Protein AF-A0A950H992-F1 (afdb_monomer)

Solvent-accessible surface area (backbone atoms only — not comparable to full-atom values): 5189 Å² total; per-residue (Å²): 112,73,65,61,54,53,49,49,54,54,51,62,68,48,48,62,68,59,52,62,67,45,45,61,59,55,48,52,52,44,24,63,75,57,75,45,86,57,52,72,70,55,52,52,50,50,50,52,51,53,52,51,52,52,50,51,50,54,37,46,50,54,62,73,38,36,69,59,34,50,72,34,90,90,41,30,80,36,52,61,55,58,65,74,42,62,83,90,80,98

Radius of gyration: 16.54 Å; Cα contacts (8 Å, |Δi|>4): 47; chains: 1; bounding box: 37×29×44 Å

Structure (mmCIF, N/CA/C/O backbone):
data_AF-A0A950H992-F1
#
_entry.id   AF-A0A950H992-F1
#
loop_
_atom_site.group_PDB
_atom_site.id
_atom_site.type_symbol
_atom_site.label_atom_id
_atom_site.label_alt_id
_atom_site.label_comp_id
_atom_site.label_asym_id
_atom_site.label_entity_id
_atom_site.label_seq_id
_atom_site.pdbx_PDB_ins_code
_atom_site.Cartn_x
_atom_site.Cartn_y
_atom_site.Cartn_z
_atom_site.occupancy
_atom_site.B_iso_or_equiv
_atom_site.auth_seq_id
_atom_site.auth_comp_id
_atom_site.auth_asym_id
_atom_site.auth_atom_id
_atom_site.pdbx_PDB_model_num
ATOM 1 N N . MET A 1 1 ? -15.554 20.385 3.493 1.00 49.78 1 MET A N 1
ATOM 2 C CA . MET A 1 1 ? -16.077 19.229 2.732 1.00 49.78 1 MET A CA 1
ATOM 3 C C . MET A 1 1 ? -15.653 17.936 3.424 1.00 49.78 1 MET A C 1
ATOM 5 O O . MET A 1 1 ? -14.463 17.636 3.404 1.00 49.78 1 MET A O 1
ATOM 9 N N . PRO A 1 2 ? -16.575 17.201 4.073 1.00 59.56 2 PRO A N 1
ATOM 10 C CA . PRO A 1 2 ? -16.254 16.009 4.874 1.00 59.56 2 PRO A CA 1
ATOM 11 C C . PRO A 1 2 ? -15.532 14.915 4.069 1.00 59.56 2 PRO A C 1
ATOM 13 O O . PRO A 1 2 ? -14.670 14.231 4.605 1.00 59.56 2 PRO A O 1
ATOM 16 N N . VAL A 1 3 ? -15.792 14.831 2.760 1.00 60.75 3 VAL A N 1
ATOM 17 C CA . VAL A 1 3 ? -15.150 13.874 1.843 1.00 60.75 3 VAL A CA 1
ATOM 18 C C . VAL A 1 3 ? -13.644 14.109 1.702 1.00 60.75 3 VAL A C 1
ATOM 20 O O . VAL A 1 3 ? -12.880 13.160 1.814 1.00 60.75 3 VAL A O 1
ATOM 23 N N . LEU A 1 4 ? -13.195 15.359 1.520 1.00 58.19 4 LEU A N 1
ATOM 24 C CA . LEU A 1 4 ? -11.763 15.683 1.411 1.00 58.19 4 LEU A CA 1
ATOM 25 C C . LEU A 1 4 ? -11.008 15.376 2.704 1.00 58.19 4 LEU A C 1
ATOM 27 O O . LEU A 1 4 ? -9.898 14.864 2.653 1.00 58.19 4 LEU A O 1
ATOM 31 N N . ARG A 1 5 ? -11.635 15.630 3.858 1.00 61.47 5 ARG A N 1
ATOM 32 C CA . ARG A 1 5 ? -11.064 15.292 5.164 1.00 61.47 5 ARG A CA 1
ATOM 33 C C . ARG A 1 5 ? -10.950 13.779 5.343 1.00 61.47 5 ARG A C 1
ATOM 35 O O . ARG A 1 5 ? -9.916 13.309 5.791 1.00 61.47 5 ARG A O 1
ATOM 42 N N . ASN A 1 6 ? -11.965 13.013 4.949 1.00 59.50 6 ASN A N 1
ATOM 43 C CA . ASN A 1 6 ? -11.924 11.553 5.033 1.00 59.50 6 ASN A CA 1
ATOM 44 C C . ASN A 1 6 ? -10.905 10.950 4.056 1.00 59.50 6 ASN A C 1
ATOM 46 O O . ASN A 1 6 ? -10.201 10.006 4.414 1.00 59.50 6 ASN A O 1
ATOM 50 N N . LEU A 1 7 ? -10.774 11.525 2.855 1.00 61.97 7 LEU A N 1
ATOM 51 C CA . LEU A 1 7 ? -9.740 11.150 1.892 1.00 61.97 7 LEU A CA 1
ATOM 52 C C . LEU A 1 7 ? -8.348 11.443 2.454 1.00 61.97 7 LEU A C 1
ATOM 54 O O . LEU A 1 7 ? -7.476 10.585 2.414 1.00 61.97 7 LEU A O 1
ATOM 58 N N . GLN A 1 8 ? -8.163 12.631 3.031 1.00 59.91 8 GLN A N 1
ATOM 59 C CA . GLN A 1 8 ? -6.910 13.051 3.641 1.00 59.91 8 GLN A CA 1
ATOM 60 C C . GLN A 1 8 ? -6.547 12.158 4.827 1.00 59.91 8 GLN A C 1
ATOM 62 O O . GLN A 1 8 ? -5.433 11.671 4.860 1.00 59.91 8 GLN A O 1
ATOM 67 N N . VAL A 1 9 ? -7.482 11.836 5.725 1.00 63.34 9 VAL A N 1
ATOM 68 C CA . VAL A 1 9 ? -7.242 10.921 6.857 1.00 63.34 9 VAL A CA 1
ATOM 69 C C . VAL A 1 9 ? -6.919 9.499 6.374 1.00 63.34 9 VAL A C 1
ATOM 71 O O . VAL A 1 9 ? -6.058 8.833 6.945 1.00 63.34 9 VAL A O 1
ATOM 74 N N . THR A 1 10 ? -7.562 9.025 5.303 1.00 62.50 10 THR A N 1
ATOM 75 C CA . THR A 1 10 ? -7.269 7.712 4.690 1.00 62.50 10 THR A CA 1
ATOM 76 C C . THR A 1 10 ? -5.887 7.691 4.042 1.00 62.50 10 THR A C 1
ATOM 78 O O . THR A 1 10 ? -5.123 6.750 4.241 1.00 62.50 10 THR A O 1
ATOM 81 N N . LEU A 1 11 ? -5.524 8.757 3.332 1.00 59.19 11 LEU A N 1
ATOM 82 C CA . LEU A 1 11 ? -4.204 8.929 2.727 1.00 59.19 11 LEU A CA 1
ATOM 83 C C . LEU A 1 11 ? -3.107 9.200 3.764 1.00 59.19 11 LEU A C 1
ATOM 85 O O . LEU A 1 11 ? -1.976 8.794 3.558 1.00 59.19 11 LEU A O 1
ATOM 89 N N . GLU A 1 12 ? -3.422 9.829 4.891 1.00 59.62 12 GLU A N 1
ATOM 90 C CA . GLU A 1 12 ? -2.496 10.095 5.998 1.00 59.62 12 GLU A CA 1
ATOM 91 C C . GLU A 1 12 ? -2.240 8.824 6.826 1.00 59.62 12 GLU A C 1
ATOM 93 O O . GLU A 1 12 ? -1.139 8.601 7.328 1.00 59.62 12 GLU A O 1
ATOM 98 N N . MET A 1 13 ? -3.219 7.913 6.884 1.00 56.03 13 MET A N 1
ATOM 99 C CA . MET A 1 13 ? -2.999 6.540 7.345 1.00 56.03 13 MET A CA 1
ATOM 100 C C . MET A 1 13 ? -2.126 5.719 6.398 1.00 56.03 13 MET A C 1
ATOM 102 O O . MET A 1 13 ? -1.375 4.852 6.855 1.00 56.03 13 MET A O 1
ATOM 106 N N . ILE A 1 14 ? -2.210 5.982 5.093 1.00 59.06 14 ILE A N 1
ATOM 107 C CA . ILE A 1 14 ? -1.290 5.437 4.096 1.00 59.06 14 ILE A CA 1
ATOM 108 C C . ILE A 1 14 ? 0.018 6.217 4.240 1.00 59.06 14 ILE A C 1
ATOM 110 O O . ILE A 1 14 ? 0.325 7.128 3.481 1.00 59.06 14 ILE A O 1
ATOM 114 N N . LYS A 1 15 ? 0.807 5.869 5.260 1.00 58.41 15 LYS A N 1
ATOM 115 C CA . LYS A 1 15 ? 2.137 6.441 5.474 1.00 58.41 15 LYS A CA 1
ATOM 116 C C . LYS A 1 15 ? 2.958 6.313 4.191 1.00 58.41 15 LYS A C 1
ATOM 118 O O . LYS A 1 15 ? 3.468 5.230 3.894 1.00 58.41 15 LYS A O 1
ATOM 123 N N . TRP A 1 16 ? 3.109 7.417 3.462 1.00 60.66 16 TRP A N 1
ATOM 124 C CA . TRP A 1 16 ? 3.939 7.523 2.259 1.00 60.66 16 TRP A CA 1
ATOM 125 C C . TRP A 1 16 ? 5.339 6.951 2.487 1.00 60.66 16 TRP A C 1
ATOM 127 O O . TRP A 1 16 ? 5.880 6.252 1.634 1.00 60.66 16 TRP A O 1
ATOM 137 N N . GLU A 1 17 ? 5.855 7.151 3.699 1.00 61.66 17 GLU A N 1
ATOM 138 C CA . GLU A 1 17 ? 7.105 6.603 4.221 1.00 61.66 17 GLU A CA 1
ATOM 139 C C . GLU A 1 17 ? 7.231 5.095 3.951 1.00 61.66 17 GLU A C 1
ATOM 141 O O . GLU A 1 17 ? 8.240 4.635 3.428 1.00 61.66 17 GLU A O 1
ATOM 146 N N . HIS A 1 18 ? 6.183 4.310 4.221 1.00 65.12 18 HIS A N 1
ATOM 147 C CA . HIS A 1 18 ? 6.228 2.855 4.057 1.00 65.12 18 HIS A CA 1
ATOM 148 C C . HIS A 1 18 ? 6.206 2.410 2.594 1.00 65.12 18 HIS A C 1
ATOM 150 O O . HIS A 1 18 ? 6.733 1.346 2.274 1.00 65.12 18 HIS A O 1
ATOM 156 N N . SER A 1 19 ? 5.593 3.195 1.708 1.00 65.56 19 SER A N 1
ATOM 157 C CA . SER A 1 19 ? 5.618 2.921 0.270 1.00 65.56 19 SER A CA 1
ATOM 158 C C . SER A 1 19 ? 6.997 3.222 -0.319 1.00 65.56 19 SER A C 1
ATOM 160 O O . SER A 1 19 ? 7.481 2.453 -1.146 1.00 65.56 19 SER A O 1
ATOM 162 N N . VAL A 1 20 ? 7.677 4.268 0.166 1.00 73.12 20 VAL A N 1
ATOM 163 C CA . VAL A 1 20 ? 9.071 4.571 -0.201 1.00 73.12 20 VAL A CA 1
ATOM 164 C C . VAL A 1 20 ? 10.017 3.447 0.233 1.00 73.12 20 VAL A C 1
ATOM 166 O O . VAL A 1 20 ? 10.891 3.068 -0.539 1.00 73.12 20 VAL A O 1
ATOM 169 N N . PHE A 1 21 ? 9.802 2.836 1.403 1.00 78.38 21 PHE A N 1
ATOM 170 C CA . PHE A 1 21 ? 10.588 1.669 1.829 1.00 78.38 21 PHE A CA 1
ATOM 171 C C . PHE A 1 21 ? 10.309 0.394 1.016 1.00 78.38 21 PHE A C 1
ATOM 173 O O . PHE A 1 21 ? 11.180 -0.467 0.921 1.00 78.38 21 PHE A O 1
ATOM 180 N N . ALA A 1 22 ? 9.120 0.252 0.423 1.00 79.25 22 ALA A N 1
ATOM 181 C CA . ALA A 1 22 ? 8.759 -0.916 -0.386 1.00 79.25 22 ALA A CA 1
ATOM 182 C C . ALA A 1 22 ? 9.254 -0.826 -1.844 1.00 79.25 22 ALA A C 1
ATOM 184 O O . ALA A 1 22 ? 9.533 -1.852 -2.467 1.00 79.25 22 ALA A O 1
ATOM 185 N N . LEU A 1 23 ? 9.397 0.395 -2.371 1.00 81.56 23 LEU A N 1
ATOM 186 C CA . LEU A 1 23 ? 9.824 0.685 -3.746 1.00 81.56 23 LEU A CA 1
ATOM 187 C C . LEU A 1 23 ? 11.120 -0.038 -4.164 1.00 81.56 23 LEU A C 1
ATOM 189 O O . LEU A 1 23 ? 11.106 -0.668 -5.221 1.00 81.56 23 LEU A O 1
ATOM 193 N N . PRO A 1 24 ? 12.208 -0.040 -3.365 1.00 85.94 24 PRO A N 1
ATOM 194 C CA . PRO A 1 24 ? 13.437 -0.749 -3.718 1.00 85.94 24 PRO A CA 1
ATOM 195 C C . PRO A 1 24 ? 13.224 -2.245 -3.973 1.00 85.94 24 PRO A C 1
ATOM 197 O O . PRO A 1 24 ? 13.777 -2.786 -4.924 1.00 85.94 24 PRO A O 1
ATOM 200 N N . PHE A 1 25 ? 12.378 -2.915 -3.183 1.00 87.75 25 PHE A N 1
ATOM 201 C CA . PHE A 1 25 ? 12.100 -4.344 -3.356 1.00 87.75 25 PHE A CA 1
ATOM 202 C C . PHE A 1 25 ? 11.314 -4.624 -4.639 1.00 87.75 25 PHE A C 1
ATOM 204 O O . PHE A 1 25 ? 11.636 -5.563 -5.370 1.00 87.75 25 PHE A O 1
ATOM 211 N N . ALA A 1 26 ? 10.319 -3.786 -4.944 1.00 87.19 26 ALA A N 1
ATOM 212 C CA . ALA A 1 26 ? 9.563 -3.885 -6.188 1.00 87.19 26 ALA A CA 1
ATOM 213 C C . ALA A 1 26 ? 10.458 -3.644 -7.417 1.00 87.19 26 ALA A C 1
ATOM 215 O O . ALA A 1 26 ? 10.351 -4.365 -8.408 1.00 87.19 26 ALA A O 1
ATOM 216 N N . LEU A 1 27 ? 11.380 -2.678 -7.336 1.00 86.50 27 LEU A N 1
ATOM 217 C CA . LEU A 1 27 ? 12.345 -2.378 -8.395 1.00 86.50 27 LEU A CA 1
ATOM 218 C C . LEU A 1 27 ? 13.364 -3.504 -8.589 1.00 86.50 27 LEU A C 1
ATOM 220 O O . LEU A 1 27 ? 13.608 -3.893 -9.727 1.00 86.50 27 LEU A O 1
ATOM 224 N N . CYS A 1 28 ? 13.901 -4.084 -7.512 1.00 89.88 28 CYS A N 1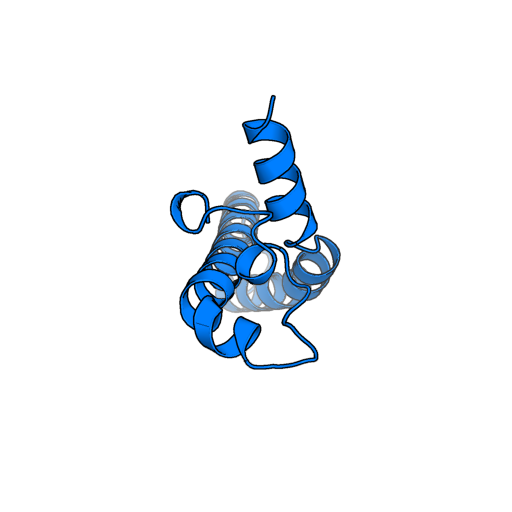
ATOM 225 C CA . CYS A 1 28 ? 14.775 -5.256 -7.601 1.00 89.88 28 CYS A CA 1
ATOM 226 C C . CYS A 1 28 ? 14.075 -6.425 -8.306 1.00 89.88 28 CYS A C 1
ATOM 228 O O . CYS A 1 28 ? 14.643 -7.020 -9.220 1.00 89.88 28 CYS A O 1
ATOM 230 N N . GLY A 1 29 ? 12.821 -6.719 -7.942 1.00 90.19 29 GLY A N 1
ATOM 231 C CA . GLY A 1 29 ? 12.021 -7.740 -8.624 1.00 90.19 29 GLY A CA 1
ATOM 232 C C . GLY A 1 29 ? 11.796 -7.421 -10.104 1.00 90.19 29 GLY A C 1
ATOM 233 O O . GLY A 1 29 ? 11.943 -8.297 -10.954 1.00 90.19 29 GLY A O 1
ATOM 234 N N . ALA A 1 30 ? 11.511 -6.157 -10.426 1.00 89.75 30 ALA A N 1
ATOM 235 C CA . ALA A 1 30 ? 11.342 -5.695 -11.800 1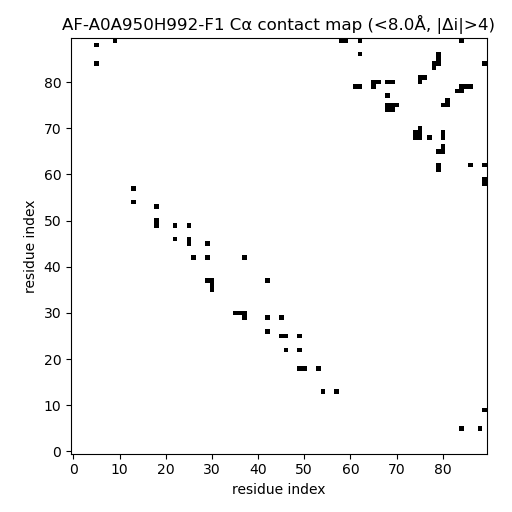.00 89.75 30 ALA A CA 1
ATOM 236 C C . ALA A 1 30 ? 12.621 -5.854 -12.636 1.00 89.75 30 ALA A C 1
ATOM 238 O O . ALA A 1 30 ? 12.553 -6.308 -13.776 1.00 89.75 30 ALA A O 1
ATOM 239 N N . MET A 1 31 ? 13.782 -5.513 -12.072 1.00 90.75 31 MET A N 1
ATOM 240 C CA . MET A 1 31 ? 15.079 -5.651 -12.739 1.00 90.75 31 MET A CA 1
ATOM 241 C C . MET A 1 31 ? 15.458 -7.114 -12.963 1.00 90.75 31 MET A C 1
ATOM 243 O O . MET A 1 31 ? 15.911 -7.469 -14.051 1.00 90.75 31 MET A O 1
ATOM 247 N N . LEU A 1 32 ? 15.228 -7.975 -11.966 1.00 92.06 32 LEU A N 1
ATOM 248 C CA . LEU A 1 32 ? 15.448 -9.417 -12.091 1.00 92.06 32 LEU A CA 1
ATOM 249 C C . LEU A 1 32 ? 14.546 -10.028 -13.170 1.00 92.06 32 LEU A C 1
ATOM 251 O O . LEU A 1 32 ? 15.027 -10.793 -13.999 1.00 92.06 32 LEU A O 1
ATOM 255 N N . ALA A 1 33 ? 13.264 -9.655 -13.203 1.00 89.94 33 ALA A N 1
ATOM 256 C CA . ALA A 1 33 ? 12.315 -10.145 -14.203 1.00 89.94 33 ALA A CA 1
ATOM 257 C C . ALA A 1 33 ? 12.622 -9.635 -15.621 1.00 89.94 33 ALA A C 1
ATOM 259 O O . ALA A 1 33 ? 12.407 -10.354 -16.594 1.00 89.94 33 ALA A O 1
ATOM 260 N N . ALA A 1 34 ? 13.123 -8.403 -15.746 1.00 88.50 34 ALA A N 1
ATOM 261 C CA . ALA A 1 34 ? 13.512 -7.818 -17.027 1.00 88.50 34 ALA A CA 1
ATOM 262 C C . ALA A 1 34 ? 14.896 -8.286 -17.518 1.00 88.50 34 ALA A C 1
ATOM 264 O O . ALA A 1 34 ? 15.224 -8.056 -18.680 1.00 88.50 34 ALA A O 1
ATOM 265 N N . GLY A 1 35 ? 15.716 -8.903 -16.657 1.00 87.69 35 GLY A N 1
ATOM 266 C CA . G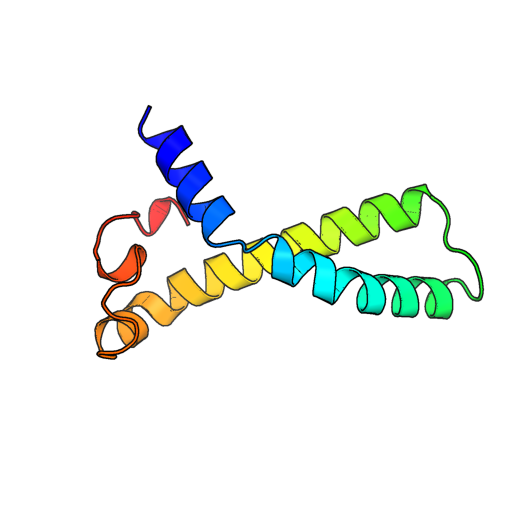LY A 1 35 ? 17.107 -9.246 -16.971 1.00 87.69 35 GLY A CA 1
ATOM 267 C C . GLY A 1 35 ? 17.995 -8.017 -17.204 1.00 87.69 35 GLY A C 1
ATOM 268 O O . GLY A 1 35 ? 18.935 -8.075 -17.992 1.00 87.69 35 GLY A O 1
ATOM 269 N N . GLY A 1 36 ? 17.677 -6.882 -16.573 1.00 85.25 36 GLY A N 1
ATOM 270 C CA . GLY A 1 36 ? 18.316 -5.594 -16.841 1.00 85.25 36 GLY A CA 1
ATOM 271 C C . GLY A 1 36 ? 17.462 -4.414 -16.385 1.00 85.25 36 GLY A C 1
ATOM 272 O O . GLY A 1 36 ? 16.736 -4.506 -15.397 1.00 85.25 36 GLY A O 1
ATOM 273 N N . TRP A 1 37 ? 17.542 -3.289 -17.098 1.00 84.81 37 TRP A N 1
ATOM 274 C CA . TRP A 1 37 ? 16.724 -2.113 -16.793 1.00 84.81 37 TRP A CA 1
ATOM 275 C C . TRP A 1 37 ? 15.308 -2.264 -17.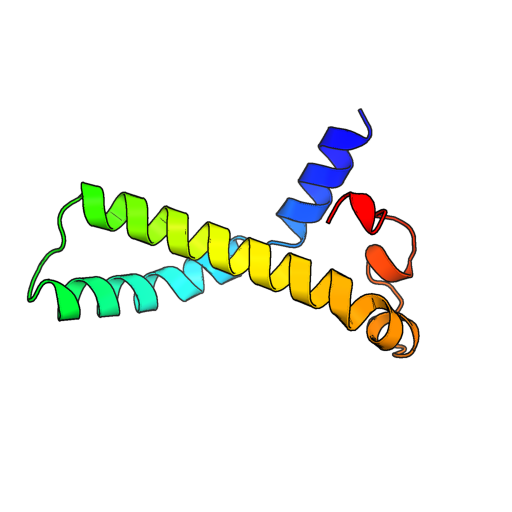373 1.00 84.81 37 TRP A C 1
ATOM 277 O O . TRP A 1 37 ? 15.161 -2.324 -1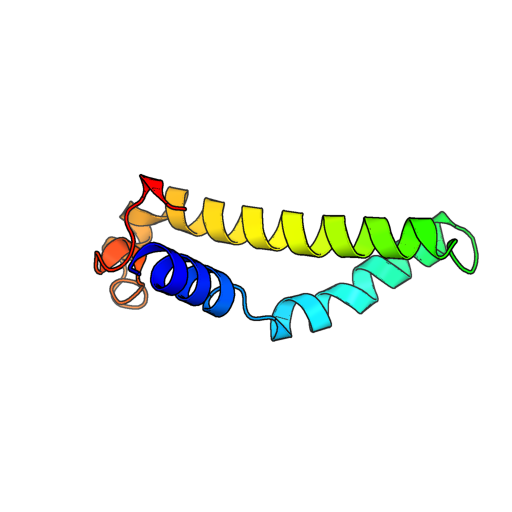8.597 1.00 84.81 37 TRP A O 1
ATOM 287 N N . PRO A 1 38 ? 14.256 -2.308 -16.535 1.00 84.44 38 PRO A N 1
ATOM 288 C CA . PRO A 1 38 ? 12.879 -2.353 -17.013 1.00 84.44 38 PRO A CA 1
ATOM 289 C C . PRO A 1 38 ? 12.507 -1.059 -17.749 1.00 84.44 38 PRO A C 1
ATOM 291 O O . PRO A 1 38 ? 13.016 0.025 -17.463 1.00 84.44 38 PRO A O 1
ATOM 294 N N . ASN A 1 39 ? 11.579 -1.164 -18.701 1.00 89.88 39 ASN A N 1
ATOM 295 C CA . ASN A 1 39 ? 11.114 -0.019 -19.480 1.00 89.88 39 ASN A CA 1
ATOM 296 C C . ASN A 1 39 ? 10.442 1.026 -18.563 1.00 89.88 39 ASN A C 1
ATOM 298 O O . ASN A 1 39 ? 9.722 0.662 -17.632 1.00 89.88 39 ASN A O 1
ATOM 302 N N . GLY A 1 40 ? 10.587 2.323 -18.862 1.00 87.88 40 GLY A N 1
ATOM 303 C CA . GLY A 1 40 ? 9.936 3.401 -18.102 1.00 87.88 40 GLY A CA 1
ATOM 304 C C . GLY A 1 40 ? 8.418 3.223 -17.938 1.00 87.88 40 GLY A C 1
ATOM 305 O O . GLY A 1 40 ? 7.867 3.515 -16.878 1.00 87.88 40 GLY A O 1
ATOM 306 N N . ARG A 1 41 ? 7.737 2.638 -18.934 1.00 91.44 41 ARG A N 1
ATOM 307 C CA . ARG A 1 41 ? 6.310 2.291 -18.843 1.00 91.44 41 ARG A CA 1
ATOM 308 C C . ARG A 1 41 ? 6.040 1.188 -17.818 1.00 91.44 41 ARG A C 1
ATOM 310 O O . ARG A 1 41 ? 5.041 1.252 -17.109 1.00 91.44 41 ARG A O 1
ATOM 317 N N . GLN A 1 42 ? 6.906 0.177 -17.739 1.00 87.75 42 GLN A N 1
ATOM 318 C CA . GLN A 1 42 ? 6.785 -0.897 -16.748 1.00 87.75 42 GLN A CA 1
ATOM 319 C C . GLN A 1 42 ? 7.030 -0.352 -15.344 1.00 87.75 42 GLN A C 1
ATOM 321 O O . GLN A 1 42 ? 6.244 -0.632 -14.450 1.00 87.75 42 GLN A O 1
ATOM 326 N N . LEU A 1 43 ? 8.051 0.489 -15.166 1.00 87.25 43 LEU A N 1
ATOM 327 C CA . LEU A 1 43 ? 8.337 1.149 -13.891 1.00 87.25 43 LEU A CA 1
ATOM 328 C C . LEU A 1 43 ? 7.149 1.973 -13.384 1.00 87.25 43 LEU A C 1
ATOM 330 O O . LEU A 1 43 ? 6.781 1.864 -12.212 1.00 87.25 43 LEU A O 1
ATOM 334 N N . LEU A 1 44 ? 6.511 2.741 -14.272 1.00 87.81 44 LEU A N 1
ATOM 335 C CA . LEU A 1 44 ? 5.313 3.511 -13.942 1.00 87.81 44 LEU A CA 1
ATOM 336 C C . LEU A 1 44 ? 4.184 2.599 -13.443 1.00 87.81 44 LEU A C 1
ATOM 338 O O . LEU A 1 44 ? 3.642 2.822 -12.361 1.00 87.81 44 LEU A O 1
ATOM 342 N N . TRP A 1 45 ? 3.862 1.542 -14.191 1.00 91.00 45 TRP A N 1
ATOM 343 C CA . TRP A 1 45 ? 2.788 0.620 -13.815 1.00 91.00 45 TRP A CA 1
ATOM 344 C C . TRP A 1 45 ? 3.094 -0.194 -12.561 1.00 91.00 45 TRP A C 1
ATOM 346 O O . TRP A 1 45 ? 2.201 -0.384 -11.743 1.00 91.00 45 TRP A O 1
ATOM 356 N N . ILE A 1 46 ? 4.341 -0.624 -12.367 1.00 88.81 46 ILE A N 1
ATOM 357 C CA . ILE A 1 46 ? 4.777 -1.330 -11.156 1.00 88.81 46 ILE A CA 1
ATOM 358 C C . ILE A 1 46 ? 4.622 -0.422 -9.938 1.00 88.81 46 ILE A C 1
ATOM 360 O O . ILE A 1 46 ? 4.111 -0.858 -8.910 1.00 88.81 46 ILE A O 1
ATOM 364 N N . THR A 1 47 ? 4.987 0.853 -10.063 1.00 85.19 47 THR A N 1
ATOM 365 C CA . THR A 1 47 ? 4.840 1.832 -8.979 1.00 85.19 47 THR A CA 1
ATOM 366 C C . THR A 1 47 ? 3.369 2.055 -8.635 1.00 85.19 47 THR A C 1
ATOM 368 O O . THR A 1 47 ? 2.990 1.978 -7.466 1.00 85.19 47 THR A O 1
ATOM 371 N N . ILE A 1 48 ? 2.519 2.261 -9.646 1.00 87.31 48 ILE A N 1
ATOM 372 C CA . ILE A 1 48 ? 1.070 2.426 -9.462 1.00 87.31 48 ILE A CA 1
ATOM 373 C C . ILE A 1 48 ? 0.461 1.174 -8.818 1.00 87.31 48 ILE A C 1
ATOM 375 O O . ILE A 1 48 ? -0.293 1.286 -7.849 1.00 87.31 48 ILE A O 1
ATOM 379 N N . ALA A 1 49 ? 0.807 -0.016 -9.311 1.00 87.88 49 ALA A N 1
ATOM 380 C CA . ALA A 1 49 ? 0.322 -1.287 -8.780 1.00 87.88 49 ALA A CA 1
ATOM 381 C C . ALA A 1 49 ? 0.758 -1.496 -7.325 1.00 87.88 49 ALA A C 1
ATOM 383 O O . ALA A 1 49 ? -0.052 -1.864 -6.482 1.00 87.88 49 ALA A O 1
ATOM 384 N N . MET A 1 50 ? 2.017 -1.202 -6.998 1.00 85.56 50 MET A N 1
ATOM 385 C CA . MET A 1 50 ? 2.541 -1.363 -5.645 1.00 85.56 50 MET A CA 1
ATOM 386 C C . MET A 1 50 ? 1.855 -0.417 -4.650 1.00 85.56 50 MET A C 1
ATOM 388 O O . MET A 1 50 ? 1.460 -0.848 -3.566 1.00 85.56 50 MET A O 1
ATOM 392 N N . ILE A 1 51 ? 1.691 0.861 -5.012 1.00 82.44 51 ILE A N 1
ATOM 393 C CA . ILE A 1 51 ? 1.026 1.851 -4.153 1.00 82.44 51 ILE A CA 1
ATOM 394 C C . ILE A 1 51 ? -0.441 1.462 -3.953 1.00 82.44 51 ILE A C 1
ATOM 396 O O . ILE A 1 51 ? -0.894 1.370 -2.815 1.00 82.44 51 ILE A O 1
ATOM 400 N N . SER A 1 52 ? -1.163 1.170 -5.037 1.00 82.75 52 SER A N 1
ATOM 401 C CA . SER A 1 52 ? -2.584 0.806 -4.972 1.00 82.75 52 SER A CA 1
ATOM 402 C C . SER A 1 52 ? -2.826 -0.484 -4.189 1.00 82.75 52 SER A C 1
ATOM 404 O O . SER A 1 52 ? -3.672 -0.492 -3.297 1.00 82.75 52 SER A O 1
ATOM 406 N N . ALA A 1 53 ? -2.051 -1.543 -4.436 1.00 84.50 53 ALA A N 1
ATOM 407 C CA . ALA A 1 53 ? -2.173 -2.805 -3.711 1.00 84.50 53 ALA A CA 1
ATOM 408 C C . ALA A 1 53 ? -1.903 -2.628 -2.211 1.00 84.50 53 ALA A C 1
ATOM 410 O O . ALA A 1 53 ? -2.625 -3.176 -1.380 1.00 84.50 53 ALA A O 1
ATOM 411 N N . ARG A 1 54 ? -0.898 -1.825 -1.841 1.00 79.56 54 ARG A N 1
ATOM 412 C CA . ARG A 1 54 ? -0.570 -1.567 -0.435 1.00 79.56 54 ARG A CA 1
ATOM 413 C C . ARG A 1 54 ? -1.647 -0.736 0.263 1.00 79.56 54 ARG A C 1
ATOM 415 O O . ARG A 1 54 ? -2.006 -1.048 1.399 1.00 79.56 54 ARG A O 1
ATOM 422 N N . SER A 1 55 ? -2.169 0.290 -0.404 1.00 77.75 55 SER A N 1
ATOM 423 C CA . SER A 1 55 ? -3.289 1.092 0.094 1.00 77.75 55 SER A CA 1
ATOM 424 C C . SER A 1 55 ? -4.547 0.246 0.273 1.00 77.75 55 SER A C 1
ATOM 426 O O . SER A 1 55 ? -5.155 0.290 1.340 1.00 77.75 55 SER A O 1
ATOM 428 N N . ALA A 1 56 ? -4.888 -0.577 -0.722 1.00 80.94 56 ALA A N 1
ATOM 429 C CA . ALA A 1 56 ? -6.034 -1.479 -0.669 1.00 80.94 56 ALA A CA 1
ATOM 430 C C . ALA A 1 56 ? -5.892 -2.517 0.452 1.00 80.94 56 ALA A C 1
ATOM 432 O O . ALA A 1 56 ? -6.825 -2.712 1.222 1.00 80.94 56 ALA A O 1
ATOM 433 N N . ALA A 1 57 ? -4.714 -3.128 0.610 1.00 82.06 57 ALA A N 1
ATOM 434 C CA . ALA A 1 57 ? -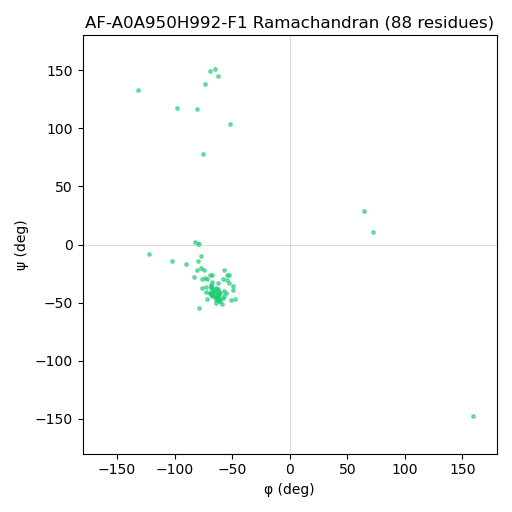4.457 -4.079 1.688 1.00 82.06 57 ALA A CA 1
ATOM 435 C C . ALA A 1 57 ? -4.580 -3.430 3.076 1.00 82.06 57 ALA A C 1
ATOM 437 O O . ALA A 1 57 ? -5.177 -4.011 3.977 1.00 82.06 57 ALA A O 1
ATOM 438 N N . MET A 1 58 ? -4.061 -2.211 3.265 1.00 75.31 58 MET A N 1
ATOM 439 C CA . MET A 1 58 ? -4.208 -1.498 4.539 1.00 75.31 58 MET A CA 1
ATOM 440 C C . MET A 1 58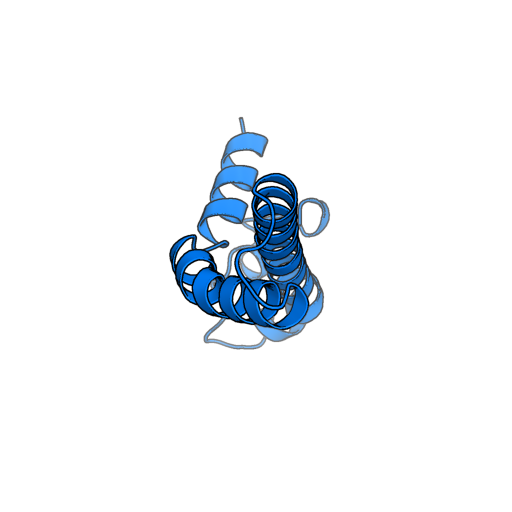 ? -5.658 -1.112 4.835 1.00 75.31 58 MET A C 1
ATOM 442 O O . MET A 1 58 ? -6.080 -1.246 5.982 1.00 75.31 58 MET A O 1
ATOM 446 N N . ALA A 1 59 ? -6.411 -0.658 3.830 1.00 74.88 59 ALA A N 1
ATOM 447 C CA . ALA A 1 59 ? -7.836 -0.367 3.959 1.00 74.88 59 ALA A CA 1
ATOM 448 C C . ALA A 1 59 ? -8.625 -1.634 4.324 1.00 74.88 59 ALA A C 1
ATOM 450 O O . ALA A 1 59 ? -9.362 -1.643 5.310 1.00 74.88 59 ALA A O 1
ATOM 451 N N . PHE A 1 60 ? -8.376 -2.729 3.603 1.00 78.06 60 PHE A N 1
ATOM 452 C CA . PHE A 1 60 ? -9.006 -4.021 3.843 1.00 78.06 60 PHE A CA 1
ATOM 453 C C . PHE A 1 60 ? -8.712 -4.565 5.242 1.00 78.06 60 PHE A C 1
ATOM 455 O O . PHE A 1 60 ? -9.648 -4.910 5.957 1.00 78.06 60 PHE A O 1
ATOM 462 N N . ASN A 1 61 ? -7.444 -4.571 5.671 1.00 80.25 61 ASN A N 1
ATOM 463 C CA . ASN A 1 61 ? -7.068 -5.012 7.018 1.00 80.25 61 ASN A CA 1
ATOM 464 C C . ASN A 1 61 ? -7.837 -4.220 8.078 1.00 80.25 61 ASN A C 1
ATOM 466 O O . ASN A 1 61 ? -8.369 -4.781 9.023 1.00 80.25 61 ASN A O 1
ATOM 470 N N . ARG A 1 62 ? -7.979 -2.908 7.886 1.00 73.06 62 ARG A N 1
ATOM 471 C CA . ARG A 1 62 ? -8.720 -2.042 8.805 1.00 73.06 62 ARG A CA 1
ATOM 472 C C . ARG A 1 62 ? -10.228 -2.301 8.814 1.00 73.06 62 ARG A C 1
ATOM 474 O O . ARG A 1 62 ? -10.849 -2.177 9.869 1.00 73.06 62 ARG A O 1
ATOM 481 N N . LEU A 1 63 ? -10.816 -2.641 7.668 1.00 73.62 63 LEU A N 1
ATOM 482 C CA . LEU A 1 63 ? -12.234 -2.984 7.559 1.00 73.62 63 LEU A CA 1
ATOM 483 C C . LEU A 1 63 ? -12.532 -4.351 8.193 1.00 73.62 63 LEU A C 1
ATOM 485 O O . LEU A 1 63 ? -13.478 -4.467 8.974 1.00 73.62 63 LEU A O 1
ATOM 489 N N . ALA A 1 64 ? -11.715 -5.359 7.886 1.00 77.56 64 ALA A N 1
ATOM 490 C CA . ALA A 1 64 ? -11.850 -6.717 8.405 1.00 77.56 64 ALA A CA 1
ATOM 491 C C . ALA A 1 64 ? -11.562 -6.780 9.914 1.00 77.56 64 ALA A C 1
ATOM 493 O O . ALA A 1 64 ? -12.348 -7.345 10.676 1.00 77.56 64 ALA A O 1
ATOM 494 N N . ASP A 1 65 ? -10.502 -6.108 10.367 1.00 75.38 65 ASP A N 1
ATOM 495 C CA . ASP A 1 65 ? -10.062 -6.154 11.762 1.00 75.38 65 ASP A CA 1
ATOM 496 C C . ASP A 1 65 ? -10.845 -5.198 12.665 1.00 75.38 65 ASP A C 1
ATOM 498 O O . ASP A 1 65 ? -10.582 -5.153 13.861 1.00 75.38 65 ASP A O 1
ATOM 502 N N . ARG A 1 66 ? -11.848 -4.462 12.159 1.00 70.62 66 ARG A N 1
ATOM 503 C CA . ARG A 1 66 ? -12.586 -3.431 12.919 1.00 70.62 66 ARG A CA 1
ATOM 504 C C . ARG A 1 66 ? -13.089 -3.905 14.289 1.00 70.62 66 ARG A C 1
ATOM 506 O O . ARG A 1 66 ? -13.064 -3.143 15.250 1.00 70.62 66 ARG A O 1
ATOM 513 N N . GLY A 1 67 ? -13.559 -5.153 14.372 1.00 69.62 67 GLY A N 1
ATOM 514 C CA . GLY A 1 67 ? -14.084 -5.739 15.607 1.00 69.62 67 GLY A CA 1
ATOM 515 C C . GLY A 1 67 ? -12.974 -6.127 16.583 1.00 69.62 67 GLY A C 1
ATOM 516 O O . GLY A 1 67 ? -13.106 -5.910 17.783 1.00 69.62 67 GLY A O 1
ATOM 517 N N . MET A 1 68 ? -11.855 -6.635 16.062 1.00 71.00 68 MET A N 1
ATOM 518 C CA . MET A 1 68 ? -10.676 -6.985 16.859 1.00 71.00 68 MET A CA 1
ATOM 519 C C . MET A 1 68 ? -9.932 -5.729 17.332 1.00 71.00 68 MET A C 1
ATOM 521 O O . MET A 1 68 ? -9.554 -5.631 18.499 1.00 71.00 68 MET A O 1
ATOM 525 N N . ASP A 1 69 ? -9.804 -4.723 16.465 1.00 70.38 69 ASP A N 1
ATOM 526 C CA . ASP A 1 69 ? -9.199 -3.428 16.772 1.00 70.38 69 ASP A CA 1
ATOM 527 C C . ASP A 1 69 ? -9.981 -2.685 17.870 1.00 70.38 69 ASP A C 1
ATOM 529 O O . ASP A 1 69 ? -9.360 -2.003 18.687 1.00 70.38 69 ASP A O 1
ATOM 533 N N . ALA A 1 70 ? -11.311 -2.856 17.929 1.00 66.69 70 ALA A N 1
ATOM 534 C CA . ALA A 1 70 ? -12.181 -2.311 18.976 1.00 66.69 70 ALA A CA 1
ATOM 535 C C . ALA A 1 70 ? -12.071 -3.048 20.324 1.00 66.69 70 ALA A C 1
ATOM 537 O O . ALA A 1 70 ? -12.401 -2.475 21.358 1.00 66.69 70 ALA A O 1
ATOM 538 N N . ALA A 1 71 ? -11.600 -4.294 20.350 1.00 74.75 71 ALA A N 1
ATOM 539 C CA . ALA A 1 71 ? -11.405 -5.055 21.587 1.00 74.75 71 ALA A CA 1
ATOM 540 C C . ALA A 1 71 ? -10.004 -4.861 22.197 1.00 74.75 71 ALA A C 1
ATOM 542 O O . ALA A 1 71 ? -9.789 -5.173 23.366 1.00 74.75 71 ALA A O 1
ATOM 543 N N . ASN A 1 72 ? -9.048 -4.346 21.422 1.00 75.00 72 ASN A N 1
ATOM 544 C CA . ASN A 1 72 ? -7.658 -4.216 21.840 1.00 75.00 72 ASN A CA 1
ATOM 545 C C . ASN A 1 72 ? -7.345 -2.787 22.349 1.00 75.00 72 ASN A C 1
ATOM 547 O O . ASN A 1 72 ? -7.368 -1.841 21.554 1.00 75.00 72 ASN A O 1
ATOM 551 N N . PRO A 1 73 ? -6.957 -2.610 23.632 1.00 71.25 73 PRO A N 1
ATOM 552 C CA . PRO A 1 73 ? -6.658 -1.304 24.240 1.00 71.25 73 PRO A CA 1
ATOM 553 C C . PRO A 1 73 ? -5.637 -0.464 23.464 1.00 71.25 73 PRO A C 1
ATOM 555 O O . PRO A 1 73 ? -5.643 0.763 23.522 1.00 71.25 73 PRO A O 1
ATOM 558 N N . ARG A 1 74 ? -4.753 -1.121 22.703 1.00 73.06 74 ARG A N 1
ATOM 559 C CA . ARG A 1 74 ? -3.700 -0.469 21.917 1.00 73.06 74 ARG A CA 1
ATOM 560 C C . ARG A 1 74 ? -4.186 0.105 20.580 1.00 73.06 74 ARG A C 1
ATOM 562 O O . ARG A 1 74 ? -3.512 0.956 20.005 1.00 73.06 74 ARG A O 1
ATOM 569 N N . THR A 1 75 ? -5.305 -0.385 20.048 1.00 66.19 75 THR A N 1
ATOM 570 C CA . THR A 1 75 ? -5.826 -0.052 18.705 1.00 66.19 75 THR A CA 1
ATOM 571 C C . THR A 1 75 ? -7.232 0.540 18.729 1.00 66.1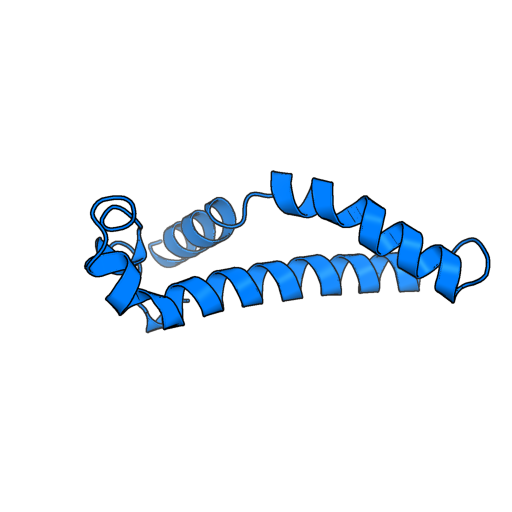9 75 THR A C 1
ATOM 573 O O . THR A 1 75 ? -7.669 1.080 17.715 1.00 66.19 75 THR A O 1
ATOM 576 N N . GLN A 1 76 ? -7.891 0.538 19.888 1.00 62.28 76 GLN A N 1
ATOM 577 C CA . GLN A 1 76 ? -9.206 1.141 20.121 1.00 62.28 76 GLN A CA 1
ATOM 578 C C . GLN A 1 76 ? -9.292 2.623 19.723 1.00 62.28 76 GLN A C 1
ATOM 580 O O . GLN A 1 76 ? -10.336 3.073 19.266 1.00 62.28 76 GLN A O 1
ATOM 585 N N . ALA A 1 77 ? -8.189 3.375 19.816 1.00 61.81 77 ALA A N 1
ATOM 586 C CA . ALA A 1 77 ? -8.130 4.789 19.428 1.00 61.81 77 ALA A CA 1
ATOM 587 C C . ALA A 1 77 ? -8.011 5.032 17.905 1.00 61.81 77 ALA A C 1
ATOM 589 O O . ALA A 1 77 ? -7.895 6.175 17.458 1.00 61.81 77 ALA A O 1
ATOM 590 N N . ARG A 1 78 ? -7.987 3.982 17.071 1.00 65.75 78 ARG A N 1
ATOM 591 C CA . ARG A 1 78 ? -7.896 4.129 15.610 1.00 65.75 78 ARG A CA 1
ATOM 592 C C . ARG A 1 78 ? -9.190 4.710 15.033 1.00 65.75 78 ARG A C 1
ATOM 594 O O . ARG A 1 78 ? -10.279 4.432 15.507 1.00 65.75 78 ARG A O 1
ATOM 601 N N . ALA A 1 79 ? -9.073 5.457 13.934 1.00 58.41 79 ALA A N 1
ATOM 602 C CA . ALA A 1 79 ? -10.189 6.192 13.324 1.00 58.41 79 ALA A CA 1
ATOM 603 C C . ALA A 1 79 ? -11.453 5.367 12.971 1.00 58.41 79 ALA A C 1
ATOM 605 O O . ALA A 1 79 ? -12.539 5.933 12.932 1.00 58.41 79 ALA A O 1
ATOM 606 N N . LEU A 1 80 ? -11.330 4.058 12.721 1.00 55.41 80 LEU A N 1
ATOM 607 C CA . LEU A 1 80 ? -12.470 3.168 12.446 1.00 55.41 80 LEU A CA 1
ATOM 608 C C . LEU A 1 80 ? -13.219 2.746 13.728 1.00 55.41 80 LEU A C 1
ATOM 610 O O . LEU A 1 80 ? -14.418 3.001 13.803 1.00 55.41 80 LEU A O 1
ATOM 614 N N . PRO A 1 81 ? -12.560 2.174 14.758 1.00 51.78 81 PRO A N 1
ATOM 615 C CA . PRO A 1 81 ? -13.213 1.892 16.043 1.00 51.78 81 PRO A CA 1
ATOM 616 C C . PRO A 1 81 ? -13.610 3.157 16.828 1.00 51.78 81 PRO A C 1
ATOM 618 O O . PRO A 1 81 ? -14.594 3.128 17.558 1.00 51.78 81 PRO A O 1
ATOM 621 N N . ALA A 1 82 ? -12.918 4.285 16.627 1.00 57.72 82 ALA A N 1
ATOM 622 C CA . ALA A 1 82 ? -13.252 5.578 17.234 1.00 57.72 82 ALA A CA 1
ATOM 623 C C . ALA A 1 82 ? -14.395 6.340 16.520 1.00 57.72 82 ALA A C 1
ATOM 625 O O . ALA A 1 82 ? -14.718 7.458 16.915 1.00 57.72 82 ALA A O 1
ATOM 626 N N . GLY A 1 83 ? -14.984 5.783 15.451 1.00 59.81 83 GLY A N 1
ATOM 627 C CA . GLY A 1 83 ? -16.132 6.375 14.744 1.00 59.81 83 GLY A CA 1
ATOM 628 C C . GLY A 1 83 ? -15.822 7.615 13.892 1.00 59.81 83 GLY A C 1
ATOM 629 O O . GLY A 1 83 ? -16.739 8.282 13.421 1.00 59.81 83 GLY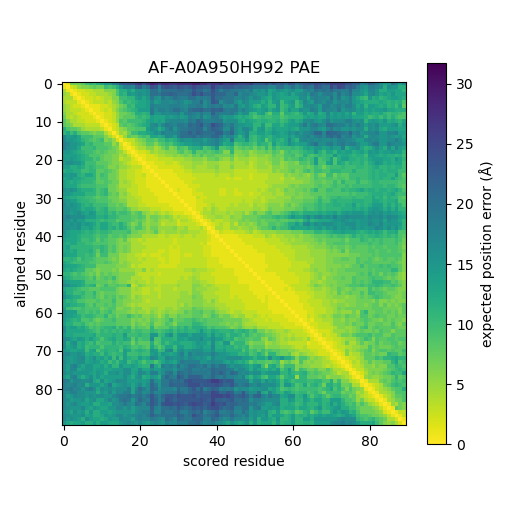 A O 1
ATOM 630 N N . LEU A 1 84 ? -14.542 7.928 13.669 1.00 58.72 84 LEU A N 1
ATOM 631 C CA . LEU A 1 84 ? -14.096 9.059 12.845 1.00 58.72 84 LEU A CA 1
ATOM 632 C C . LEU A 1 84 ? -14.210 8.776 11.337 1.00 58.72 84 LEU A C 1
ATOM 634 O O . LEU A 1 84 ? -14.232 9.713 10.543 1.00 58.72 84 LEU A O 1
ATOM 638 N N . LEU A 1 85 ? -14.281 7.501 10.943 1.00 57.09 85 LEU A N 1
ATOM 639 C CA . LEU A 1 85 ? -14.491 7.053 9.566 1.00 57.09 85 LEU A CA 1
ATOM 640 C C . LEU A 1 85 ? -15.589 5.992 9.511 1.00 57.09 85 LEU A C 1
ATOM 642 O O . LEU A 1 85 ? -15.576 5.027 10.275 1.00 57.09 85 LEU A O 1
ATOM 646 N N . THR A 1 86 ? -16.523 6.153 8.576 1.00 57.59 86 THR A N 1
ATOM 647 C CA . THR A 1 86 ? -17.552 5.150 8.310 1.00 57.59 86 THR A CA 1
ATOM 648 C C . THR A 1 86 ? -16.953 3.943 7.579 1.00 57.59 86 THR A C 1
ATOM 650 O O . THR A 1 86 ? -16.207 4.132 6.618 1.00 57.59 86 THR A O 1
ATOM 653 N N . PRO A 1 87 ? -17.328 2.703 7.950 1.00 59.06 87 PRO A N 1
ATOM 654 C CA . PRO A 1 87 ? -16.905 1.489 7.245 1.00 59.06 87 PRO A CA 1
ATOM 655 C C . PRO A 1 87 ? -17.275 1.469 5.758 1.00 59.06 87 PRO A C 1
ATOM 657 O O . PRO A 1 87 ? -16.666 0.741 4.997 1.00 59.06 87 PRO A O 1
ATOM 660 N N . SER A 1 88 ? -18.273 2.257 5.347 1.00 54.44 88 SER A N 1
ATOM 661 C CA . SER A 1 88 ? -18.695 2.404 3.950 1.00 54.44 88 SER A CA 1
ATOM 662 C C . SER A 1 88 ? -17.782 3.297 3.103 1.00 54.44 88 SER A C 1
ATOM 664 O O . SER A 1 88 ? -17.990 3.390 1.898 1.00 54.44 88 SER A O 1
ATOM 666 N N . PHE A 1 89 ? -16.829 4.003 3.720 1.00 56.69 89 PHE A N 1
ATOM 667 C CA . PHE A 1 89 ? -15.902 4.908 3.032 1.00 56.69 89 PHE A CA 1
ATOM 668 C C . PHE A 1 89 ? -14.503 4.300 2.832 1.00 56.69 89 PHE A C 1
ATOM 670 O O . PHE A 1 89 ? -13.705 4.850 2.077 1.00 56.69 89 PHE A O 1
ATOM 677 N N . VAL A 1 90 ? -14.206 3.201 3.530 1.00 53.22 90 VAL A N 1
ATOM 678 C CA . VAL A 1 90 ? -12.944 2.446 3.461 1.00 53.22 90 VAL A CA 1
ATOM 679 C C . VAL A 1 90 ? -13.111 1.294 2.483 1.00 53.22 90 VAL A C 1
ATOM 681 O O . VAL A 1 90 ? -12.169 1.079 1.692 1.00 53.22 90 VAL A O 1
#

Mean predicted aligned error: 9.65 Å

Secondary structure (DSSP, 8-state):
-HHHHHHHHHHHHS-HHHHHHHHHHHHHHHHHHHTSPPPHHHHHHHHHHHHHHHHHHHHHHHHHTHHHHHH-TTTTTSTTTTTSS-TTT-

Foldseek 3Di:
DLLVVLVVLLVVLLPPVVLVVCLVVLLVVQCVVVVHHHDPVVSVVSSVCSSVVSSVVVLVCCLVCLVVLCVDPVNCPPCSNVVVDDSVSD

Sequence (90 aa):
MPVLRNLQVTLEMIKWEHSVFALPFALCGAMLAAGGWPNGRQLLWITIAMISARSAAMAFNRLADRGMDAANPRTQARALPAGLLTPSFV

pLDDT: mean 73.22, std 12.51, range [49.78, 92.06]

Nearest PDB structures (foldseek):
  8hhl-assembly1_A  TM=3.035E-01  e=6.046E+00  Mycolicibacterium mucogenicum